Pr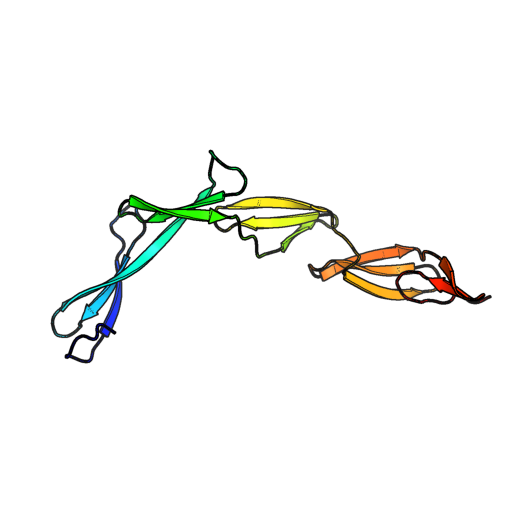otein AF-A0A3D5RK75-F1 (afdb_monomer_lite)

Radius of gyration: 26.71 Å; chains: 1; bounding box: 58×38×70 Å

Structure (mmCIF, N/CA/C/O backbone):
data_AF-A0A3D5RK75-F1
#
_entry.id   AF-A0A3D5RK75-F1
#
loop_
_atom_site.group_PDB
_atom_site.id
_atom_site.type_symbol
_atom_site.label_atom_id
_atom_site.label_alt_id
_atom_site.label_comp_id
_atom_site.label_asym_id
_atom_site.label_entity_id
_atom_site.label_seq_id
_atom_site.pdbx_PDB_ins_code
_atom_site.Cartn_x
_atom_site.Cartn_y
_atom_site.Cartn_z
_atom_site.occupancy
_atom_site.B_iso_or_equiv
_atom_site.auth_seq_id
_atom_site.auth_comp_id
_atom_site.auth_asym_id
_atom_site.auth_atom_id
_atom_site.pdbx_PDB_model_num
ATOM 1 N N . MET A 1 1 ? -9.496 -22.155 26.753 1.00 34.97 1 MET A N 1
ATOM 2 C CA . MET A 1 1 ? -10.813 -22.570 26.225 1.00 34.97 1 MET A CA 1
ATOM 3 C C . MET A 1 1 ? -11.821 -22.395 27.351 1.00 34.97 1 MET A C 1
ATOM 5 O O . MET A 1 1 ? -11.891 -23.242 28.227 1.00 34.97 1 MET A O 1
ATOM 9 N N . LEU A 1 2 ? -12.478 -21.238 27.428 1.00 39.59 2 LEU A N 1
ATOM 10 C CA . LEU A 1 2 ? -13.415 -20.914 28.511 1.00 39.59 2 LEU A CA 1
ATOM 11 C C . LEU A 1 2 ? -14.841 -21.066 27.976 1.00 39.59 2 LEU A C 1
ATOM 13 O O . LEU A 1 2 ? -15.498 -20.088 27.649 1.00 39.59 2 LEU A O 1
ATOM 17 N N . GLN A 1 3 ? -15.275 -22.319 27.826 1.00 44.38 3 GLN A N 1
ATOM 18 C CA . GLN A 1 3 ? -16.646 -22.643 27.439 1.00 44.38 3 GLN A CA 1
ATOM 19 C C . GLN A 1 3 ? -17.566 -22.567 28.658 1.00 44.38 3 GLN A C 1
ATOM 21 O O . GLN A 1 3 ? -17.295 -23.163 29.703 1.00 44.38 3 GLN A O 1
ATOM 26 N N . CYS A 1 4 ? -18.692 -21.874 28.507 1.00 44.81 4 CYS A N 1
ATOM 27 C CA . CYS A 1 4 ? -19.831 -22.066 29.395 1.00 44.81 4 CYS A CA 1
ATOM 28 C C . CYS A 1 4 ? -20.324 -23.514 29.251 1.00 44.81 4 CYS A C 1
ATOM 30 O O . CYS A 1 4 ? -20.668 -23.936 28.150 1.00 44.81 4 CYS A O 1
ATOM 32 N N . PHE A 1 5 ? -20.451 -24.256 30.358 1.00 51.03 5 PHE A N 1
ATOM 33 C CA . PHE A 1 5 ? -20.938 -25.655 30.404 1.00 51.03 5 PHE A CA 1
ATOM 34 C C . PHE A 1 5 ? -22.354 -25.881 29.821 1.00 51.03 5 PHE A C 1
ATOM 36 O O . PHE A 1 5 ? -22.871 -26.994 29.812 1.00 51.03 5 PHE A O 1
ATOM 43 N N . CYS A 1 6 ? -23.002 -24.812 29.373 1.00 54.38 6 CYS A N 1
ATOM 44 C CA . CYS A 1 6 ? -24.372 -24.733 28.899 1.00 54.38 6 CYS A CA 1
ATOM 45 C C . CYS A 1 6 ? -24.536 -24.904 27.372 1.00 54.38 6 CYS A C 1
ATOM 47 O O . CYS A 1 6 ? -25.667 -25.120 26.921 1.00 54.38 6 CYS A O 1
ATOM 49 N N . GLY A 1 7 ? -23.446 -24.772 26.602 1.00 52.44 7 GLY A N 1
ATOM 50 C CA . GLY A 1 7 ? -23.365 -25.045 25.160 1.00 52.44 7 GLY A CA 1
ATOM 51 C C . GLY A 1 7 ? -23.982 -24.022 24.191 1.00 52.44 7 GLY A C 1
ATOM 52 O O . GLY A 1 7 ? -23.760 -24.166 22.996 1.00 52.44 7 GLY A O 1
ATOM 53 N N . ASP A 1 8 ? -24.715 -23.002 24.661 1.00 55.56 8 ASP A N 1
ATOM 54 C CA . ASP A 1 8 ? -25.393 -22.017 23.794 1.00 55.56 8 ASP A CA 1
ATOM 55 C C . ASP A 1 8 ? -24.798 -20.606 23.954 1.00 55.56 8 ASP A C 1
ATOM 57 O O . ASP A 1 8 ? -25.164 -19.844 24.863 1.00 55.56 8 ASP A O 1
ATOM 61 N N . GLU A 1 9 ? -23.888 -20.252 23.051 1.00 55.31 9 GLU A N 1
ATOM 62 C CA . GLU A 1 9 ? -23.106 -19.012 23.078 1.00 55.31 9 GLU A CA 1
ATOM 63 C C . GLU A 1 9 ? -23.669 -17.971 22.098 1.00 55.31 9 GLU A C 1
ATOM 65 O O . GLU A 1 9 ? -24.029 -18.291 20.964 1.00 55.31 9 GLU A O 1
ATOM 70 N N . LYS A 1 10 ? -23.744 -16.706 22.530 1.00 56.03 10 LYS A N 1
ATOM 71 C CA . LYS A 1 10 ? -23.981 -15.558 21.647 1.00 56.03 10 LYS A CA 1
ATOM 72 C C . LYS A 1 10 ? -22.884 -14.522 21.868 1.00 56.03 10 LYS A C 1
ATOM 74 O O . LYS A 1 10 ? -22.658 -14.087 22.997 1.00 56.03 10 LYS A O 1
ATOM 79 N N . SER A 1 11 ? -22.210 -14.127 20.795 1.00 55.12 11 SER A N 1
ATOM 80 C CA . SER A 1 11 ? -21.282 -12.997 20.797 1.00 55.12 11 SER A CA 1
ATOM 81 C C . SER A 1 11 ? -22.056 -11.695 20.609 1.00 55.12 11 SER A C 1
ATOM 83 O O . SER A 1 11 ? -22.857 -11.586 19.680 1.00 55.12 11 SER A O 1
ATOM 85 N N . GLU A 1 12 ? -21.801 -10.704 21.458 1.00 55.25 12 GLU A N 1
ATOM 86 C CA . GLU A 1 12 ? -22.349 -9.357 21.314 1.00 55.25 12 GLU A CA 1
ATOM 87 C C . GLU A 1 12 ? -21.203 -8.347 21.430 1.00 55.25 12 GLU A C 1
ATOM 89 O O . GLU A 1 12 ? -20.428 -8.382 22.385 1.00 55.25 12 GLU A O 1
ATOM 94 N N . ASN A 1 13 ? -21.112 -7.413 20.485 1.00 56.66 13 ASN A N 1
ATOM 95 C CA . ASN A 1 13 ? -20.243 -6.251 20.656 1.00 56.66 13 ASN A CA 1
ATOM 96 C C . ASN A 1 13 ? -20.924 -5.286 21.628 1.00 56.66 13 ASN A C 1
ATOM 98 O O . ASN A 1 13 ? -22.071 -4.894 21.407 1.00 56.66 13 ASN A O 1
ATOM 102 N N . HIS A 1 14 ? -20.247 -4.943 22.724 1.00 47.16 14 HIS A N 1
ATOM 103 C CA . HIS A 1 14 ? -20.774 -4.021 23.730 1.00 47.16 14 HIS A CA 1
ATOM 104 C C . HIS A 1 14 ? -20.093 -2.670 23.572 1.00 47.16 14 HIS A C 1
ATOM 106 O O . HIS A 1 14 ? -18.921 -2.510 23.912 1.00 47.16 14 HIS A O 1
ATOM 112 N N . ASP A 1 15 ? -20.844 -1.718 23.028 1.00 49.41 15 ASP A N 1
ATOM 113 C CA . ASP A 1 15 ? -20.431 -0.328 22.877 1.00 49.41 15 ASP A CA 1
ATOM 114 C C . ASP A 1 15 ? -20.748 0.424 24.180 1.00 49.41 15 ASP A C 1
ATOM 116 O O . ASP A 1 15 ? -21.914 0.534 24.576 1.00 49.41 15 ASP A O 1
ATOM 120 N N . ILE A 1 16 ? -19.720 0.887 24.897 1.00 49.03 16 ILE A N 1
ATOM 121 C CA . ILE A 1 16 ? -19.864 1.573 26.193 1.00 49.03 16 ILE A CA 1
ATOM 122 C C . ILE A 1 16 ? -19.962 3.095 25.991 1.00 49.03 16 ILE A C 1
ATOM 124 O O . ILE A 1 16 ? -19.375 3.883 26.724 1.00 49.03 16 ILE A O 1
ATOM 128 N N . GLY A 1 17 ? -20.757 3.529 25.013 1.00 38.25 17 GLY A N 1
ATOM 129 C CA . GLY A 1 17 ? -21.185 4.919 24.865 1.00 38.25 17 GLY A CA 1
ATOM 130 C C . GLY A 1 17 ? -20.186 5.884 24.209 1.00 38.25 17 GLY A C 1
ATOM 131 O O . GLY A 1 17 ? -19.067 5.549 23.841 1.00 38.25 17 GLY A O 1
ATOM 132 N N . PHE A 1 18 ? -20.662 7.128 24.070 1.00 34.69 18 PHE A N 1
ATOM 133 C CA . PHE A 1 18 ? -20.511 8.063 22.935 1.00 34.69 18 PHE A CA 1
ATOM 134 C C . PHE A 1 18 ? -19.113 8.502 22.454 1.00 34.69 18 PHE A C 1
ATOM 136 O O . PHE A 1 18 ? -19.033 9.364 21.582 1.00 34.69 18 PHE A O 1
ATOM 143 N N . VAL A 1 19 ? -18.022 7.943 22.968 1.00 43.22 19 VAL A N 1
ATOM 144 C CA . VAL A 1 19 ? -16.666 8.219 22.456 1.00 43.22 19 VAL A CA 1
ATOM 145 C C . VAL A 1 19 ? -15.700 7.042 22.602 1.00 43.22 19 VAL A C 1
ATOM 147 O O . VAL A 1 19 ? -14.525 7.187 22.276 1.00 43.22 19 VAL A O 1
ATOM 150 N N . ALA A 1 20 ? -16.150 5.879 23.076 1.00 41.16 20 ALA A N 1
ATOM 151 C CA . ALA A 1 20 ? -15.233 4.876 23.585 1.00 41.16 20 ALA A CA 1
ATOM 152 C C . ALA A 1 20 ? -15.522 3.479 23.019 1.00 41.16 20 ALA A C 1
ATOM 154 O O . ALA A 1 20 ? -16.489 2.811 23.363 1.00 41.16 20 ALA A O 1
ATOM 155 N N . THR A 1 21 ? -14.593 3.077 22.161 1.00 52.47 21 THR A N 1
ATOM 156 C CA . THR A 1 21 ? -14.240 1.730 21.709 1.00 52.47 21 THR A CA 1
ATOM 157 C C . THR A 1 21 ? -14.683 0.585 22.650 1.00 52.47 21 THR A C 1
ATOM 159 O O . THR A 1 21 ? -14.608 0.684 23.870 1.00 52.47 21 THR A O 1
ATOM 162 N N . GLY A 1 22 ? -15.175 -0.523 22.101 1.00 59.12 22 GLY A N 1
ATOM 163 C CA . GLY A 1 22 ? -15.823 -1.567 22.898 1.00 59.12 22 GLY A CA 1
ATOM 164 C C . GLY A 1 22 ? -14.918 -2.706 23.366 1.00 59.12 22 GLY A C 1
ATOM 165 O O . GLY A 1 22 ? -13.708 -2.759 23.138 1.00 59.12 22 GLY A O 1
ATOM 166 N N . HIS A 1 23 ? -15.573 -3.692 23.967 1.00 66.38 23 HIS A N 1
ATOM 167 C CA . HIS A 1 23 ? -15.015 -5.014 24.205 1.00 66.38 23 HIS A CA 1
ATOM 168 C C . HIS A 1 23 ? -15.891 -6.063 23.531 1.00 66.38 23 HIS A C 1
ATOM 170 O O . HIS A 1 23 ? -17.120 -5.931 23.485 1.00 66.38 23 HIS A O 1
ATOM 176 N N . VAL A 1 24 ? -15.264 -7.129 23.047 1.00 68.06 24 VAL A N 1
ATOM 177 C CA . VAL A 1 24 ? -15.980 -8.317 22.599 1.00 68.06 24 VAL A CA 1
ATOM 178 C C . VAL A 1 24 ? -16.328 -9.130 23.836 1.00 68.06 24 VAL A C 1
ATOM 180 O O . VAL A 1 24 ? -15.454 -9.668 24.523 1.00 68.06 24 VAL A O 1
ATOM 183 N N . VAL A 1 25 ? -17.624 -9.202 24.130 1.00 68.69 25 VAL A N 1
ATOM 184 C CA . VAL A 1 25 ? -18.158 -9.964 25.256 1.00 68.69 25 VAL A CA 1
ATOM 185 C C . VAL A 1 25 ? -19.022 -11.091 24.709 1.00 68.69 25 VAL A C 1
ATOM 187 O O . VAL A 1 25 ? -19.944 -10.885 23.920 1.00 68.69 25 VAL A O 1
ATOM 190 N N . VAL A 1 26 ? -18.748 -12.313 25.152 1.00 65.50 26 VAL A N 1
ATOM 191 C CA . VAL A 1 26 ? -19.621 -13.454 24.879 1.00 65.50 26 VAL A CA 1
ATOM 192 C C . VAL A 1 26 ? -20.562 -13.621 26.058 1.00 65.50 26 VAL A C 1
ATOM 194 O O . VAL A 1 26 ? -20.128 -13.749 27.206 1.00 65.50 26 VAL A O 1
ATOM 197 N N . LYS A 1 27 ? -21.865 -13.625 25.773 1.00 66.31 27 LYS A N 1
ATOM 198 C CA . LYS A 1 27 ? -22.897 -13.931 26.758 1.00 66.31 27 LYS A CA 1
ATOM 199 C C . LYS A 1 27 ? -23.412 -15.342 26.570 1.00 66.31 27 LYS A C 1
ATOM 201 O O . LYS A 1 27 ? -23.801 -15.760 25.477 1.00 66.31 27 LYS A O 1
ATOM 206 N N . CYS A 1 28 ? -23.517 -16.053 27.681 1.00 61.56 28 CYS A N 1
ATOM 207 C CA . CYS A 1 28 ? -24.300 -17.269 27.723 1.00 61.56 28 CYS A CA 1
ATOM 208 C C . CYS A 1 28 ? -25.788 -16.934 27.586 1.00 61.56 28 CYS A C 1
ATOM 210 O O . CYS A 1 28 ? -26.366 -16.257 28.433 1.00 61.56 28 CYS A O 1
ATOM 212 N N . SER A 1 29 ? -26.448 -17.480 26.572 1.00 61.47 29 SER A N 1
ATOM 213 C CA . SER A 1 29 ? -27.883 -17.257 26.367 1.00 61.47 29 SER A CA 1
ATOM 214 C C . SER A 1 29 ? -28.769 -17.871 27.466 1.00 61.47 29 SER A C 1
ATOM 216 O O . SER A 1 29 ? -29.856 -17.360 27.731 1.00 61.47 29 SER A O 1
ATOM 218 N N . LYS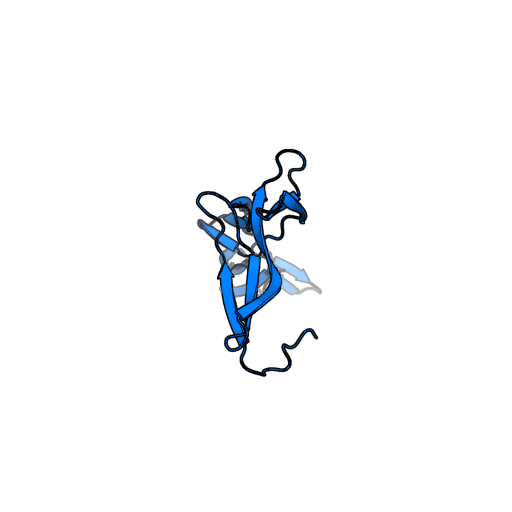 A 1 30 ? -28.297 -18.920 28.156 1.00 62.03 30 LYS A N 1
ATOM 219 C CA . LYS A 1 30 ? -29.036 -19.628 29.219 1.00 62.03 30 LYS A CA 1
ATOM 220 C C . LYS A 1 30 ? -28.870 -19.027 30.614 1.00 62.03 30 LYS A C 1
ATOM 222 O O . LYS A 1 30 ? -29.854 -18.860 31.323 1.00 62.03 30 LYS A O 1
ATOM 227 N N . CYS A 1 31 ? -27.638 -18.740 31.030 1.00 70.38 31 CYS A N 1
ATOM 228 C CA . CYS A 1 31 ? -27.326 -18.239 32.373 1.00 70.38 31 CYS A CA 1
ATOM 229 C C . CYS A 1 31 ? -26.935 -16.758 32.400 1.00 70.38 31 CYS A C 1
ATOM 231 O O . CYS A 1 31 ? -26.696 -16.227 33.479 1.00 70.38 31 CYS A O 1
ATOM 233 N N . GLN A 1 32 ? -26.864 -16.098 31.237 1.00 68.81 32 GLN A N 1
ATOM 234 C CA . GLN A 1 32 ? -26.550 -14.670 31.078 1.00 68.81 32 GLN A CA 1
ATOM 235 C C . GLN A 1 32 ? -25.166 -14.251 31.607 1.00 68.81 32 GLN A C 1
ATOM 237 O O . GLN A 1 32 ? -24.840 -13.064 31.626 1.00 68.81 32 GLN A O 1
ATOM 242 N N . ALA A 1 33 ? -24.316 -15.215 31.982 1.00 63.81 33 ALA A N 1
ATOM 243 C CA . ALA A 1 33 ? -22.927 -14.958 32.335 1.00 63.81 33 ALA A CA 1
ATOM 244 C C . ALA A 1 33 ? -22.192 -14.318 31.151 1.00 63.81 33 ALA A C 1
ATOM 246 O O . ALA A 1 33 ? -22.337 -14.765 30.012 1.00 63.81 33 ALA A O 1
ATOM 247 N N . SER A 1 34 ? -21.418 -13.275 31.443 1.00 67.38 34 SER A N 1
ATOM 248 C CA . SER A 1 34 ? -20.623 -12.534 30.466 1.00 67.38 34 SER A CA 1
ATOM 249 C C . SER A 1 34 ? -19.154 -12.909 30.615 1.00 67.38 34 SER A C 1
ATOM 251 O O . SER A 1 34 ? -18.628 -12.909 31.729 1.00 67.38 34 SER A O 1
ATOM 253 N N . VAL A 1 35 ? -18.498 -13.225 29.503 1.00 66.38 35 VAL A N 1
ATOM 254 C CA . VAL A 1 35 ? -17.061 -13.495 29.439 1.00 66.38 35 VAL A CA 1
ATOM 255 C C . VAL A 1 35 ? -16.426 -12.486 28.501 1.00 66.38 35 VAL A C 1
ATOM 257 O O . VAL A 1 35 ? -16.875 -12.302 27.371 1.00 66.38 35 VAL A O 1
ATOM 260 N N . TYR A 1 36 ? -15.378 -11.839 28.992 1.00 67.62 36 TYR A N 1
ATOM 261 C CA . TYR A 1 36 ? -14.531 -10.972 28.196 1.00 67.62 36 TYR A CA 1
ATOM 262 C C . TYR A 1 36 ? -13.678 -11.809 27.241 1.00 67.62 36 TYR A C 1
ATOM 264 O O . TYR A 1 36 ? -13.007 -12.738 27.697 1.00 67.62 36 TYR A O 1
ATOM 272 N N . VAL A 1 37 ? -13.689 -11.486 25.948 1.00 65.69 37 VAL A N 1
ATOM 273 C CA . VAL A 1 37 ? -12.939 -12.243 24.937 1.00 65.69 37 VAL A CA 1
ATOM 274 C C . VAL A 1 37 ? -11.840 -11.410 24.297 1.00 65.69 37 VAL A C 1
ATOM 276 O O . VAL A 1 37 ? -10.737 -11.930 24.151 1.00 65.69 37 VAL A O 1
ATOM 279 N N . ASP A 1 38 ? -12.111 -10.151 23.942 1.00 68.69 38 ASP A N 1
ATOM 280 C CA . ASP A 1 38 ? -11.126 -9.325 23.236 1.00 68.69 38 ASP A CA 1
ATOM 281 C C . ASP A 1 38 ? -11.401 -7.813 23.320 1.00 68.69 38 ASP A C 1
ATOM 283 O O . ASP A 1 38 ? -12.519 -7.383 23.634 1.00 68.69 38 ASP A O 1
ATOM 287 N N . HIS A 1 39 ? -10.384 -7.015 22.993 1.00 73.06 39 HIS A N 1
ATOM 288 C CA . HIS A 1 39 ? -10.444 -5.559 22.887 1.00 73.06 39 HIS A CA 1
ATOM 289 C C . HIS A 1 39 ? -10.794 -5.122 21.461 1.00 73.06 39 HIS A C 1
ATOM 291 O O . HIS A 1 39 ? -10.284 -5.665 20.484 1.00 73.06 39 HIS A O 1
ATOM 297 N N . VAL A 1 40 ? -11.613 -4.077 21.333 1.00 74.94 40 VAL A N 1
ATOM 298 C CA . VAL A 1 40 ? -11.771 -3.348 20.069 1.00 74.94 40 VAL A CA 1
ATOM 299 C C . VAL A 1 40 ? -10.918 -2.086 20.148 1.00 74.94 40 VAL A C 1
ATOM 301 O O . VAL A 1 40 ? -11.113 -1.271 21.049 1.00 74.94 40 VAL A O 1
ATOM 304 N N . TYR A 1 41 ? -9.972 -1.931 19.221 1.00 76.12 41 TYR A N 1
ATOM 305 C CA . TYR A 1 41 ? -9.018 -0.820 19.217 1.00 76.12 41 TYR A CA 1
ATOM 306 C C . TYR A 1 41 ? -9.301 0.207 18.126 1.00 76.12 41 TYR A C 1
ATOM 308 O O . TYR A 1 41 ? -9.776 -0.130 17.042 1.00 76.12 41 TYR A O 1
ATOM 316 N N . TYR A 1 42 ? -8.955 1.461 18.417 1.00 75.75 42 TYR A N 1
ATOM 317 C CA . TYR A 1 42 ? -8.979 2.566 17.465 1.00 75.75 42 TYR A CA 1
ATOM 318 C C . TYR A 1 42 ? -7.554 3.074 17.302 1.00 75.75 42 TYR A C 1
ATOM 320 O O . TYR A 1 42 ? -6.817 3.199 18.281 1.00 75.75 42 TYR A O 1
ATOM 328 N N . TYR A 1 43 ? -7.164 3.335 16.059 1.00 81.81 43 TYR A N 1
ATOM 329 C CA . TYR A 1 43 ? -5.784 3.645 15.711 1.00 81.81 43 TYR A CA 1
ATOM 330 C C . TYR A 1 43 ? -5.576 5.154 15.612 1.00 81.81 43 TYR A C 1
ATOM 332 O O . TYR A 1 43 ? -6.241 5.831 14.833 1.00 81.81 43 TYR A O 1
ATOM 340 N N . ILE A 1 44 ? -4.635 5.670 16.396 1.00 82.88 44 ILE A N 1
ATOM 341 C CA . ILE A 1 44 ? -4.309 7.088 16.533 1.00 82.88 44 ILE A CA 1
ATOM 342 C C . ILE A 1 44 ? -2.848 7.270 16.136 1.00 82.88 44 ILE A C 1
ATOM 344 O O . ILE A 1 44 ? -1.963 6.657 16.733 1.00 82.88 44 ILE A O 1
ATOM 348 N N . ASN A 1 45 ? -2.586 8.103 15.127 1.00 81.44 45 ASN A N 1
ATOM 349 C CA . ASN A 1 45 ? -1.221 8.410 14.702 1.00 81.44 45 ASN A CA 1
ATOM 350 C C . ASN A 1 45 ? -0.408 9.014 15.864 1.00 81.44 45 ASN A C 1
ATOM 352 O O . ASN A 1 45 ? -0.908 9.889 16.569 1.00 81.44 45 ASN A O 1
ATOM 356 N N . SER A 1 46 ? 0.832 8.556 16.057 1.00 80.38 46 SER A N 1
ATOM 357 C CA . SER A 1 46 ? 1.711 9.110 17.087 1.00 80.38 46 SER A CA 1
ATOM 358 C C . SER A 1 46 ? 2.201 10.501 16.689 1.00 80.38 46 SER A C 1
ATOM 360 O O . SER A 1 46 ? 2.651 10.709 15.559 1.00 80.38 46 SER A O 1
ATOM 362 N N . GLU A 1 47 ? 2.141 11.449 17.625 1.00 77.44 47 GLU A N 1
ATOM 363 C CA . GLU A 1 47 ? 2.825 12.743 17.496 1.00 77.44 47 GLU A CA 1
ATOM 364 C C . GLU A 1 47 ? 4.287 12.670 17.974 1.00 77.44 47 GLU A C 1
ATOM 366 O O . GLU A 1 47 ? 5.099 13.508 17.585 1.00 77.44 47 GLU A O 1
ATOM 371 N N . ASP A 1 48 ? 4.630 11.655 18.777 1.00 81.50 48 ASP A N 1
ATOM 372 C CA . ASP A 1 48 ? 5.940 11.503 19.419 1.00 81.50 48 ASP A CA 1
ATOM 373 C C . ASP A 1 48 ? 6.964 10.782 18.522 1.00 81.50 48 ASP A C 1
ATOM 375 O O . ASP A 1 48 ? 8.142 11.141 18.512 1.00 81.50 48 ASP A O 1
ATOM 379 N N . ASP A 1 49 ? 6.525 9.777 17.754 1.00 79.19 49 ASP A N 1
ATOM 380 C CA . ASP A 1 49 ? 7.359 9.048 16.788 1.00 79.19 49 ASP A CA 1
ATOM 381 C C . ASP A 1 49 ? 6.639 8.945 15.433 1.00 79.19 49 ASP A C 1
ATOM 383 O O . ASP A 1 49 ? 5.606 8.282 15.326 1.00 79.19 49 ASP A O 1
ATOM 387 N N . PRO A 1 50 ? 7.180 9.542 14.357 1.00 77.12 50 PRO A N 1
ATOM 388 C CA . PRO A 1 50 ? 6.559 9.496 13.039 1.00 77.12 50 PRO A CA 1
ATOM 389 C C . PRO A 1 50 ? 6.547 8.100 12.386 1.00 77.12 50 PRO A C 1
ATOM 391 O O . PRO A 1 50 ? 6.001 7.970 11.288 1.00 77.12 50 PRO A O 1
ATOM 394 N N . ASN A 1 51 ? 7.136 7.074 12.995 1.00 78.19 51 ASN A N 1
ATOM 395 C CA . ASN A 1 51 ? 7.127 5.700 12.487 1.00 78.19 51 ASN A CA 1
ATOM 396 C C . ASN A 1 51 ? 6.110 4.793 13.196 1.00 78.19 51 ASN A C 1
ATOM 398 O O . ASN A 1 51 ? 5.984 3.620 12.827 1.00 78.19 51 ASN A O 1
ATOM 402 N N . GLU A 1 52 ? 5.384 5.312 14.186 1.00 83.38 52 GLU A N 1
ATOM 403 C CA . GLU A 1 52 ? 4.483 4.529 15.027 1.00 83.38 52 GLU A CA 1
ATOM 404 C C . GLU A 1 52 ? 3.082 5.150 15.126 1.00 83.38 52 GLU A C 1
ATOM 406 O O . GLU A 1 52 ? 2.854 6.345 14.931 1.00 83.38 52 GLU A O 1
ATOM 411 N N . HIS A 1 53 ? 2.110 4.318 15.480 1.00 82.69 53 HIS A N 1
ATOM 412 C CA . HIS A 1 53 ? 0.797 4.744 15.948 1.00 82.69 53 HIS A CA 1
ATOM 413 C C . HIS A 1 53 ? 0.433 3.973 17.208 1.00 82.69 53 HIS A C 1
ATOM 415 O O . HIS A 1 53 ? 1.082 2.996 17.589 1.00 82.69 53 HIS A O 1
ATOM 421 N N . TYR A 1 54 ? -0.657 4.381 17.840 1.00 85.44 54 TYR A N 1
ATOM 422 C CA . TYR A 1 54 ? -1.189 3.687 18.998 1.00 85.44 54 TYR A CA 1
ATOM 423 C C . TYR A 1 54 ? -2.587 3.171 18.719 1.00 85.44 54 TYR A C 1
ATOM 425 O O . TYR A 1 54 ? -3.402 3.849 18.103 1.00 85.44 54 TYR A O 1
ATOM 433 N N . ALA A 1 55 ? -2.853 1.963 19.184 1.00 81.19 55 ALA A N 1
ATOM 434 C CA . ALA A 1 55 ? -4.169 1.370 19.235 1.00 81.19 55 ALA A CA 1
ATOM 435 C C . ALA A 1 55 ? -4.692 1.558 20.665 1.00 81.19 55 ALA A C 1
ATOM 437 O O . ALA A 1 55 ? -4.095 1.039 21.612 1.00 81.19 55 ALA A O 1
ATOM 438 N N . GLU A 1 56 ? -5.765 2.323 20.841 1.00 81.56 56 GLU A N 1
ATOM 439 C CA . GLU A 1 56 ? -6.362 2.576 22.155 1.00 81.56 56 GLU A CA 1
ATOM 440 C C . GLU A 1 56 ? -7.714 1.877 22.282 1.00 81.56 56 GLU A C 1
ATOM 442 O O . GLU A 1 56 ? -8.533 1.894 21.359 1.00 81.56 56 GLU A O 1
ATOM 447 N N . CYS A 1 57 ? -7.917 1.233 23.431 1.00 77.62 57 CYS A N 1
ATOM 448 C CA . CYS A 1 57 ? -9.198 0.701 23.866 1.00 77.62 57 CYS A CA 1
ATOM 449 C C . CYS A 1 57 ? -9.771 1.596 24.980 1.00 77.62 57 CYS A C 1
ATOM 451 O O . CYS A 1 57 ? -9.032 2.195 25.755 1.00 77.62 57 CYS A O 1
ATOM 453 N N . ALA A 1 58 ? -11.092 1.642 25.135 1.00 70.88 58 ALA A N 1
ATOM 454 C CA . ALA A 1 58 ? -11.811 2.557 26.022 1.00 70.88 58 ALA A CA 1
ATOM 455 C C . ALA A 1 58 ? -11.529 2.299 27.494 1.00 70.88 58 ALA A C 1
ATOM 457 O O . ALA A 1 58 ? -11.741 3.163 28.339 1.00 70.88 58 ALA A O 1
ATOM 458 N N . CYS A 1 59 ? -11.054 1.098 27.809 1.00 71.00 59 CYS A N 1
ATOM 459 C CA . CYS A 1 59 ? -10.563 0.770 29.135 1.00 71.00 59 CYS A CA 1
ATOM 460 C C . CYS A 1 59 ? -9.241 1.477 29.484 1.00 71.00 59 CYS A C 1
ATOM 462 O O . CYS A 1 59 ? -8.740 1.291 30.590 1.00 71.00 59 CYS A O 1
ATOM 464 N N . GLY A 1 60 ? -8.674 2.263 28.564 1.00 73.38 60 GLY A N 1
ATOM 465 C CA . GLY A 1 60 ? -7.395 2.951 28.711 1.00 73.38 60 GLY A CA 1
ATOM 466 C C . GLY A 1 60 ? -6.192 2.080 28.354 1.00 73.38 60 GLY A C 1
ATOM 467 O O . GLY A 1 60 ? -5.054 2.515 28.525 1.00 73.38 60 GLY A O 1
ATOM 468 N N . GLN A 1 61 ? -6.406 0.849 27.871 1.00 80.06 61 GLN A N 1
ATOM 469 C CA . GLN A 1 61 ? -5.303 0.046 27.357 1.00 80.06 61 GLN A CA 1
ATOM 470 C C . GLN A 1 61 ? -4.818 0.623 26.032 1.00 80.06 61 GLN A C 1
ATOM 472 O O . GLN A 1 61 ? -5.600 0.828 25.104 1.00 80.06 61 GLN A O 1
ATOM 477 N N . ARG A 1 62 ? -3.500 0.790 25.938 1.00 81.00 62 ARG A N 1
ATOM 478 C CA . ARG A 1 62 ? -2.810 1.281 24.753 1.00 81.00 62 ARG A CA 1
ATOM 479 C C . ARG A 1 62 ? -1.783 0.263 24.282 1.00 81.00 62 ARG A C 1
ATOM 481 O O . ARG A 1 62 ? -1.016 -0.262 25.088 1.00 81.00 62 ARG A O 1
ATOM 488 N N . ILE A 1 63 ? -1.769 0.007 22.982 1.00 84.12 63 ILE A N 1
ATOM 489 C CA . ILE A 1 63 ? -0.744 -0.784 22.302 1.00 84.12 63 ILE A CA 1
ATOM 490 C C . ILE A 1 63 ? -0.040 0.138 21.313 1.00 84.12 63 ILE A C 1
ATOM 492 O O . ILE A 1 63 ? -0.695 0.898 20.607 1.00 84.12 63 ILE A O 1
ATOM 496 N N . THR A 1 64 ? 1.286 0.088 21.277 1.00 84.81 64 THR A N 1
ATOM 497 C CA . THR A 1 64 ? 2.087 0.784 20.267 1.00 84.81 64 THR A CA 1
ATOM 498 C C . THR A 1 64 ? 2.412 -0.176 19.142 1.00 84.81 64 THR A C 1
ATOM 500 O O . THR A 1 64 ? 2.834 -1.305 19.394 1.00 84.81 64 THR A O 1
ATOM 503 N N . GLU A 1 65 ? 2.243 0.275 17.910 1.00 80.75 65 GLU A N 1
ATOM 504 C CA . GLU A 1 65 ? 2.541 -0.506 16.718 1.00 80.75 65 GLU A CA 1
ATOM 505 C C . GLU A 1 65 ? 3.268 0.374 15.704 1.00 80.75 65 GLU A C 1
ATOM 507 O O . GLU A 1 65 ? 3.075 1.591 15.652 1.00 80.75 65 GLU A O 1
ATOM 512 N N . ARG A 1 66 ? 4.086 -0.250 14.858 1.00 80.44 66 ARG A N 1
ATOM 513 C CA . ARG A 1 66 ? 4.650 0.436 13.696 1.00 80.44 66 ARG A CA 1
ATOM 514 C C . ARG A 1 66 ? 3.583 0.622 12.628 1.00 80.44 66 ARG A C 1
ATOM 516 O O . ARG A 1 66 ? 2.619 -0.143 12.559 1.00 80.44 66 ARG A O 1
ATOM 523 N N . HIS A 1 67 ? 3.788 1.603 11.758 1.00 75.88 67 HIS A N 1
ATOM 524 C CA . HIS A 1 67 ? 2.948 1.739 10.577 1.00 75.88 67 HIS A CA 1
ATOM 525 C C . HIS A 1 67 ? 3.118 0.529 9.650 1.00 75.88 67 HIS A C 1
ATOM 527 O O . HIS A 1 67 ? 4.112 0.403 8.939 1.00 75.88 67 HIS A O 1
ATOM 533 N N . GLU A 1 68 ? 2.117 -0.344 9.635 1.00 74.12 68 GLU A N 1
ATOM 534 C CA . GLU A 1 68 ? 1.914 -1.323 8.571 1.00 74.12 68 GLU A CA 1
ATOM 535 C C . GLU A 1 68 ? 0.985 -0.688 7.532 1.00 74.12 68 GLU A C 1
ATOM 537 O O . GLU A 1 68 ? -0.170 -0.362 7.831 1.00 74.12 68 GLU A O 1
ATOM 542 N N . CYS A 1 69 ? 1.516 -0.431 6.338 1.00 69.88 69 CYS A N 1
ATOM 543 C CA . CYS A 1 69 ? 0.777 0.153 5.224 1.00 69.88 69 CYS A CA 1
ATOM 544 C C . CYS 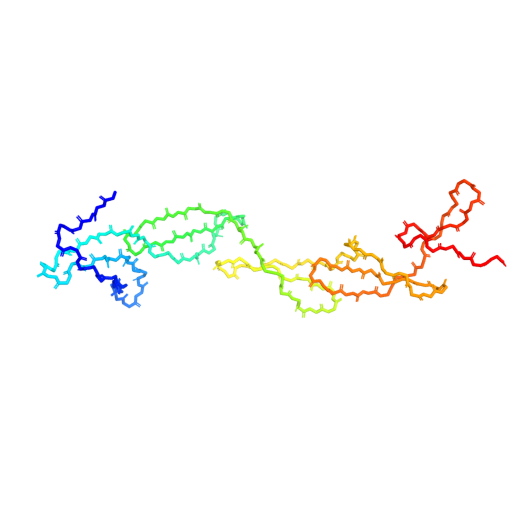A 1 69 ? 0.632 -0.928 4.151 1.00 69.88 69 CYS A C 1
ATOM 546 O O . CYS A 1 69 ? 1.634 -1.359 3.589 1.00 69.88 69 CYS A O 1
ATOM 548 N N . ASN A 1 70 ? -0.597 -1.388 3.910 1.00 61.75 70 ASN A N 1
ATOM 549 C CA . ASN A 1 70 ? -0.849 -2.600 3.118 1.00 61.75 70 ASN A CA 1
ATOM 550 C C . ASN A 1 70 ? -1.569 -2.336 1.789 1.00 61.75 70 ASN A C 1
ATOM 552 O O . ASN A 1 70 ? -1.690 -3.252 0.980 1.00 61.75 70 ASN A O 1
ATOM 556 N N . GLU A 1 71 ? -2.054 -1.116 1.553 1.00 60.38 71 GLU A N 1
ATOM 557 C CA . GLU A 1 71 ? -2.821 -0.786 0.351 1.00 60.38 71 GLU A CA 1
ATOM 558 C C . GLU A 1 71 ? -2.159 0.356 -0.417 1.00 60.38 71 GLU A C 1
ATOM 560 O O . GLU A 1 71 ? -1.923 1.433 0.135 1.00 60.38 71 GLU A O 1
ATOM 565 N N . TYR A 1 72 ? -1.869 0.102 -1.697 1.00 63.50 72 TYR A N 1
ATOM 566 C CA . TYR A 1 72 ? -1.489 1.124 -2.665 1.00 63.50 72 TYR A CA 1
ATOM 567 C C . TYR A 1 72 ? -2.763 1.769 -3.202 1.00 63.50 72 TYR A C 1
ATOM 569 O O . TYR A 1 72 ? -3.547 1.132 -3.907 1.00 63.50 72 TYR A O 1
ATOM 577 N N . VAL A 1 73 ? -2.961 3.041 -2.891 1.00 63.75 73 VAL A N 1
ATOM 578 C CA . VAL A 1 73 ? -3.940 3.886 -3.565 1.00 63.75 73 VAL A CA 1
ATOM 579 C C . VAL A 1 73 ? -3.208 4.576 -4.711 1.00 63.75 73 VAL A C 1
ATOM 581 O O . VAL A 1 73 ? -2.235 5.299 -4.491 1.00 63.75 73 VAL A O 1
ATOM 584 N N . ILE A 1 74 ? -3.636 4.308 -5.944 1.00 62.88 74 ILE A N 1
ATOM 585 C CA . ILE A 1 74 ? -3.143 5.025 -7.123 1.00 62.88 74 ILE A CA 1
ATOM 586 C C . ILE A 1 74 ? -3.765 6.423 -7.066 1.00 62.88 74 ILE A C 1
ATOM 588 O O . ILE A 1 74 ? -4.975 6.556 -7.251 1.00 62.88 74 ILE A O 1
ATOM 592 N N . ASP A 1 75 ? -2.955 7.432 -6.741 1.00 59.72 75 ASP A N 1
ATOM 593 C CA . ASP A 1 75 ? -3.409 8.825 -6.608 1.00 59.72 75 ASP A CA 1
ATOM 594 C C . ASP A 1 75 ? -3.394 9.530 -7.979 1.00 59.72 75 ASP A C 1
ATOM 596 O O . ASP A 1 75 ? -4.313 10.274 -8.320 1.00 59.72 75 ASP A O 1
ATOM 600 N N . ASP A 1 76 ? -2.398 9.217 -8.819 1.00 65.44 76 ASP A N 1
ATOM 601 C CA . ASP A 1 76 ? -2.287 9.679 -10.205 1.00 65.44 76 ASP A CA 1
ATOM 602 C C . ASP A 1 76 ? -1.378 8.767 -11.070 1.00 65.44 76 ASP A C 1
ATOM 604 O O . ASP A 1 76 ? -0.885 7.723 -10.631 1.00 65.44 76 ASP A O 1
ATOM 608 N N . ASP A 1 77 ? -1.132 9.174 -12.323 1.00 66.19 77 ASP A N 1
ATOM 609 C CA . ASP A 1 77 ? -0.248 8.474 -13.273 1.00 66.19 77 ASP A CA 1
ATOM 610 C C . ASP A 1 77 ? 1.237 8.435 -12.835 1.00 66.19 77 ASP A C 1
ATOM 612 O O . ASP A 1 77 ? 2.056 7.797 -13.501 1.00 66.19 77 ASP A O 1
ATOM 616 N N . HIS A 1 78 ? 1.621 9.113 -11.743 1.00 66.62 78 HIS A N 1
ATOM 617 C CA . HIS A 1 78 ? 3.020 9.331 -11.345 1.00 66.62 78 HIS A CA 1
ATOM 618 C C . HIS A 1 78 ? 3.352 8.861 -9.920 1.00 66.62 78 HIS A C 1
ATOM 620 O O . HIS A 1 78 ? 4.529 8.636 -9.624 1.00 66.62 78 HIS A O 1
ATOM 626 N N . THR A 1 79 ? 2.356 8.654 -9.058 1.00 74.12 79 THR A N 1
ATOM 627 C CA . THR A 1 79 ? 2.554 8.380 -7.636 1.00 74.12 79 THR A CA 1
ATOM 628 C C . THR A 1 79 ? 1.622 7.312 -7.059 1.00 74.12 79 THR A C 1
ATOM 630 O O . THR A 1 79 ? 0.504 7.069 -7.516 1.00 74.12 79 THR A O 1
ATOM 633 N N . HIS A 1 80 ? 2.106 6.681 -5.992 1.00 74.25 80 HIS A N 1
ATOM 634 C CA . HIS A 1 80 ? 1.334 5.886 -5.053 1.00 74.25 80 HIS A CA 1
ATOM 635 C C . HIS A 1 80 ? 1.160 6.630 -3.754 1.00 74.25 80 HIS A C 1
ATOM 637 O O . HIS A 1 80 ? 2.099 7.258 -3.266 1.00 74.25 80 HIS A O 1
ATOM 643 N N . GLN A 1 81 ? 0.024 6.404 -3.117 1.00 77.06 81 GLN A N 1
ATOM 644 C CA . GLN A 1 81 ? -0.149 6.662 -1.708 1.00 77.06 81 GLN A CA 1
ATOM 645 C C . GLN A 1 81 ? -0.339 5.335 -0.972 1.00 77.06 81 GLN A C 1
ATOM 647 O O . GLN A 1 81 ? -1.226 4.558 -1.308 1.00 77.06 81 GLN A O 1
ATOM 652 N N . ILE A 1 82 ? 0.474 5.078 0.048 1.00 75.25 82 ILE A N 1
ATOM 653 C CA . ILE A 1 82 ? 0.214 4.000 1.006 1.00 75.25 82 ILE A CA 1
ATOM 654 C C . ILE A 1 82 ? -0.422 4.604 2.252 1.00 75.25 82 ILE A C 1
ATOM 656 O O . ILE A 1 82 ? 0.031 5.641 2.743 1.00 75.25 82 ILE A O 1
ATOM 660 N N . VAL A 1 83 ? -1.489 3.983 2.751 1.00 79.88 83 VAL A N 1
ATOM 661 C CA . VAL A 1 83 ? -2.249 4.492 3.900 1.00 79.88 83 VAL A CA 1
ATOM 662 C C . VAL A 1 83 ? -2.182 3.486 5.042 1.00 79.88 83 VAL A C 1
ATOM 664 O O . VAL A 1 83 ? -2.431 2.293 4.873 1.00 79.88 83 VAL A O 1
ATOM 667 N N . CYS A 1 84 ? -1.827 3.972 6.225 1.00 81.56 84 CYS A N 1
ATOM 668 C CA . CYS A 1 84 ? -1.867 3.201 7.453 1.00 81.56 84 CYS A CA 1
ATOM 669 C C . CYS A 1 84 ? -3.279 3.233 8.057 1.00 81.56 84 CYS A C 1
ATOM 671 O O . CYS A 1 84 ? -4.004 4.217 7.923 1.00 81.56 84 CYS A O 1
ATOM 673 N N . LYS A 1 85 ? -3.648 2.203 8.825 1.00 78.12 85 LYS A N 1
ATOM 674 C CA . LYS A 1 85 ? -4.939 2.104 9.536 1.00 78.12 85 LYS A CA 1
ATOM 675 C C . LYS A 1 85 ? -5.253 3.264 10.493 1.00 78.12 85 LYS A C 1
ATOM 677 O O . LYS A 1 85 ? -6.410 3.466 10.840 1.00 78.12 85 LYS A O 1
ATOM 682 N N . CYS A 1 86 ? -4.245 4.035 10.905 1.00 79.38 86 CYS A N 1
ATOM 683 C CA . CYS A 1 86 ? -4.414 5.262 11.689 1.00 79.38 86 CYS A CA 1
ATOM 684 C C . CYS A 1 86 ? -4.745 6.509 10.841 1.00 79.38 86 CYS A C 1
ATOM 686 O O . CYS A 1 86 ? -4.831 7.610 11.379 1.00 79.38 86 CYS A O 1
ATOM 688 N N . GLY A 1 87 ? -4.887 6.361 9.520 1.00 78.44 87 GLY A N 1
ATOM 689 C CA . GLY A 1 87 ? -5.187 7.438 8.573 1.00 78.44 87 GLY A CA 1
ATOM 690 C C . GLY A 1 87 ? -3.965 8.204 8.061 1.00 78.44 87 GLY A C 1
ATOM 691 O O . GLY A 1 87 ? -4.107 9.056 7.189 1.00 78.44 87 GLY A O 1
ATOM 692 N N . LYS A 1 88 ? -2.760 7.912 8.562 1.00 81.12 88 LYS A N 1
ATOM 693 C CA . LYS A 1 88 ? -1.525 8.497 8.030 1.00 81.12 88 LYS A CA 1
ATOM 694 C C . LYS A 1 88 ? -1.215 7.927 6.655 1.00 81.12 88 LYS A C 1
ATOM 696 O O . LYS A 1 88 ? -1.283 6.713 6.472 1.00 81.12 88 LYS A O 1
ATOM 701 N N . SER A 1 89 ? -0.816 8.788 5.728 1.00 80.19 89 SER A N 1
ATOM 702 C CA . SER A 1 89 ? -0.445 8.383 4.382 1.00 80.19 89 SER A CA 1
ATOM 703 C C . SER A 1 89 ? 0.968 8.810 4.005 1.00 80.19 89 SER A C 1
ATOM 705 O O . SER A 1 89 ? 1.511 9.786 4.527 1.00 80.19 89 SER A O 1
ATOM 707 N N . TYR A 1 90 ? 1.562 8.051 3.091 1.00 77.44 90 TYR A N 1
ATOM 708 C CA . TYR A 1 90 ? 2.882 8.306 2.535 1.00 77.44 90 TYR A CA 1
ATOM 709 C C . TYR A 1 90 ? 2.801 8.231 1.016 1.00 77.44 90 TYR A C 1
ATOM 711 O O . TYR A 1 90 ? 2.286 7.251 0.480 1.00 77.44 90 TYR A O 1
ATOM 719 N N . THR A 1 91 ? 3.314 9.253 0.335 1.00 80.19 91 THR A N 1
ATOM 720 C CA . THR A 1 91 ? 3.306 9.327 -1.129 1.00 80.19 91 THR A CA 1
ATOM 721 C C . THR A 1 91 ? 4.689 9.006 -1.688 1.00 80.19 91 THR A C 1
ATOM 723 O O . THR A 1 91 ? 5.691 9.552 -1.224 1.00 80.19 91 THR A O 1
ATOM 726 N N . TYR A 1 92 ? 4.742 8.144 -2.700 1.00 75.25 92 TYR A N 1
ATOM 727 C CA . TYR A 1 92 ? 5.960 7.725 -3.393 1.00 75.25 92 TYR A CA 1
ATOM 728 C C . TYR A 1 92 ? 5.749 7.768 -4.903 1.00 75.25 92 TYR A C 1
ATOM 730 O O . TYR A 1 92 ? 4.631 7.606 -5.372 1.00 75.25 92 TYR A O 1
ATOM 738 N N . ASN A 1 93 ? 6.817 7.962 -5.674 1.00 80.62 93 ASN A N 1
ATOM 739 C CA . ASN A 1 93 ? 6.731 7.898 -7.134 1.00 80.62 93 ASN A CA 1
ATOM 740 C C . ASN A 1 93 ? 6.601 6.445 -7.610 1.00 80.62 93 ASN A C 1
ATOM 742 O O . ASN A 1 93 ? 7.156 5.542 -6.978 1.00 80.62 93 ASN A O 1
ATOM 746 N N . HIS A 1 94 ? 5.939 6.233 -8.752 1.00 78.00 94 HIS A N 1
ATOM 747 C CA . HIS A 1 94 ? 5.957 4.937 -9.434 1.00 78.00 94 HIS A CA 1
ATOM 748 C C . HIS A 1 94 ? 7.394 4.515 -9.747 1.00 78.00 94 HIS A C 1
ATOM 750 O O . HIS A 1 94 ? 8.184 5.289 -10.294 1.00 78.00 94 HIS A O 1
ATOM 756 N N . VAL A 1 95 ? 7.705 3.255 -9.453 1.00 83.19 95 VAL A N 1
ATOM 757 C CA . VAL A 1 95 ? 8.928 2.586 -9.904 1.00 83.19 95 VAL A CA 1
ATOM 758 C C . VAL A 1 95 ? 8.513 1.480 -10.871 1.00 83.19 95 VAL A C 1
ATOM 760 O O . VAL A 1 95 ? 7.973 0.453 -10.460 1.00 83.19 95 VAL A O 1
ATOM 763 N N . PHE A 1 96 ? 8.715 1.705 -12.169 1.00 84.12 96 PHE A N 1
ATOM 764 C CA . PHE A 1 96 ? 8.252 0.820 -13.248 1.00 84.12 96 PHE A CA 1
ATOM 765 C C . PHE A 1 96 ? 9.246 -0.308 -13.555 1.00 84.12 96 PHE A C 1
ATOM 767 O O . PHE A 1 96 ? 9.631 -0.513 -14.704 1.00 84.12 96 PHE A O 1
ATOM 774 N N . GLU A 1 97 ? 9.688 -1.010 -12.512 1.00 84.12 97 GLU A N 1
ATOM 775 C CA . GLU A 1 97 ? 10.723 -2.048 -12.605 1.00 84.12 97 GLU A CA 1
ATOM 776 C C . GLU A 1 97 ? 10.230 -3.442 -12.192 1.00 84.12 97 GLU A C 1
ATOM 778 O O . GLU A 1 97 ? 11.022 -4.379 -12.107 1.00 84.12 97 GLU A O 1
ATOM 783 N N . TYR A 1 98 ? 8.929 -3.598 -11.926 1.00 81.88 98 TYR A N 1
ATOM 784 C CA . TYR A 1 98 ? 8.362 -4.845 -11.413 1.00 81.88 98 TYR A CA 1
ATOM 785 C C . TYR A 1 98 ? 8.426 -5.977 -12.452 1.00 81.88 98 TYR A C 1
ATOM 787 O O . TYR A 1 98 ? 8.907 -7.071 -12.158 1.00 81.88 98 TYR A O 1
ATOM 795 N N . TYR A 1 99 ? 7.986 -5.705 -13.682 1.00 87.81 99 TYR A N 1
ATOM 796 C CA . TYR A 1 99 ? 8.262 -6.525 -14.864 1.00 87.81 99 TYR A CA 1
ATOM 797 C C . TYR A 1 99 ? 8.147 -5.677 -16.134 1.00 87.81 99 TYR A C 1
ATOM 799 O O . TYR A 1 99 ? 7.685 -4.533 -16.089 1.00 87.81 99 TYR A O 1
ATOM 807 N N . TYR A 1 100 ? 8.571 -6.253 -17.261 1.00 89.69 100 TYR A N 1
ATOM 808 C CA . TYR A 1 100 ? 8.605 -5.576 -18.551 1.00 89.69 100 TYR A CA 1
ATOM 809 C C . TYR A 1 100 ? 7.984 -6.434 -19.651 1.00 89.69 100 TYR A C 1
ATOM 811 O O . TYR A 1 100 ? 8.369 -7.593 -19.810 1.00 89.69 100 TYR A O 1
ATOM 819 N N . ASP A 1 101 ? 7.113 -5.829 -20.457 1.00 86.44 101 ASP A N 1
ATOM 820 C CA . ASP A 1 101 ? 6.536 -6.435 -21.657 1.00 86.44 101 ASP A CA 1
ATOM 821 C C . ASP A 1 101 ? 7.082 -5.742 -22.909 1.00 86.44 101 ASP A C 1
ATOM 823 O O . ASP A 1 101 ? 6.928 -4.531 -23.089 1.00 86.44 101 ASP A O 1
ATOM 827 N N . GLY A 1 102 ? 7.735 -6.498 -23.796 1.00 82.81 102 GLY A N 1
ATOM 828 C CA . GLY A 1 102 ? 8.196 -5.966 -25.082 1.00 82.81 102 GLY A CA 1
ATOM 829 C C . GLY A 1 102 ? 7.016 -5.539 -25.962 1.00 82.81 102 GLY A C 1
ATOM 830 O O . GLY A 1 102 ? 6.073 -6.311 -26.126 1.00 82.81 102 GLY A O 1
ATOM 831 N N . ILE A 1 103 ? 7.070 -4.331 -26.536 1.00 84.31 103 ILE A N 1
ATOM 832 C CA . ILE A 1 103 ? 5.997 -3.797 -27.395 1.00 84.31 103 ILE A CA 1
ATOM 833 C C . ILE A 1 103 ? 6.417 -3.817 -28.862 1.00 84.31 103 ILE A C 1
ATOM 835 O O . ILE A 1 103 ? 5.789 -4.464 -29.697 1.00 84.31 103 ILE A O 1
ATOM 839 N N . ASP A 1 104 ? 7.444 -3.035 -29.178 1.00 86.31 104 ASP A N 1
ATOM 840 C CA . ASP A 1 104 ? 7.827 -2.670 -30.536 1.00 86.31 104 ASP A CA 1
ATOM 841 C C . ASP A 1 104 ? 9.331 -2.407 -30.605 1.00 86.31 104 ASP A C 1
ATOM 843 O O . ASP A 1 104 ? 10.058 -2.640 -29.646 1.00 86.31 104 ASP A O 1
ATOM 847 N N . SER A 1 105 ? 9.822 -1.934 -31.747 1.00 87.31 105 SER A N 1
ATOM 848 C CA . SER A 1 105 ? 11.249 -1.685 -31.939 1.00 87.31 105 SER A CA 1
ATOM 849 C C . SER A 1 105 ? 11.811 -0.528 -31.109 1.00 87.31 105 SER A C 1
ATOM 851 O O . SER A 1 105 ? 13.022 -0.465 -30.889 1.00 87.31 105 SER A O 1
ATOM 853 N N . GLU A 1 106 ? 10.964 0.393 -30.654 1.00 88.12 106 GLU A N 1
ATOM 854 C CA . GLU A 1 106 ? 11.370 1.626 -29.976 1.00 88.12 106 GLU A CA 1
ATOM 855 C C . GLU A 1 106 ? 11.290 1.508 -28.446 1.00 88.12 106 G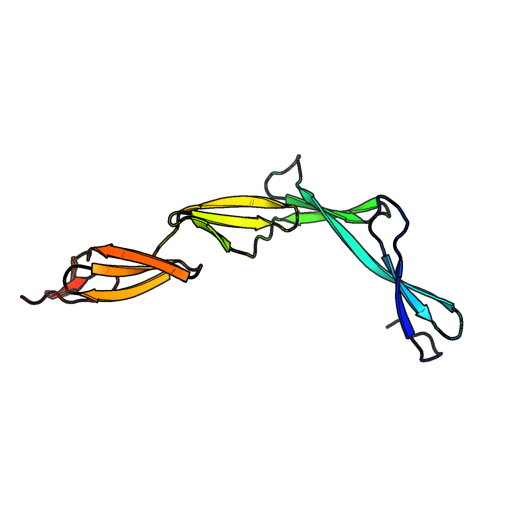LU A C 1
ATOM 857 O O . GLU A 1 106 ? 11.997 2.223 -27.729 1.00 88.12 106 GLU A O 1
ATOM 862 N N . SER A 1 107 ? 10.431 0.628 -27.927 1.00 92.00 107 SER A N 1
ATOM 863 C CA . SER A 1 107 ? 10.024 0.660 -26.521 1.00 92.00 107 SER A CA 1
ATOM 864 C C . SER A 1 107 ? 9.437 -0.649 -25.976 1.00 92.00 107 SER A C 1
ATOM 866 O O . SER A 1 107 ? 8.973 -1.521 -26.714 1.00 92.00 107 SER A O 1
ATOM 868 N N . HIS A 1 108 ? 9.377 -0.724 -24.646 1.00 92.00 108 HIS A N 1
ATOM 869 C CA . HIS A 1 108 ? 8.613 -1.712 -23.882 1.00 92.00 108 HIS A CA 1
ATOM 870 C C . HIS A 1 108 ? 7.668 -1.027 -22.884 1.00 92.00 108 HIS A C 1
ATOM 872 O O . HIS A 1 108 ? 7.751 0.183 -22.657 1.00 92.00 108 HIS A O 1
ATOM 878 N N . VAL A 1 109 ? 6.771 -1.797 -22.271 1.00 92.31 109 VAL A N 1
ATOM 879 C CA . VAL A 1 109 ? 6.006 -1.352 -21.103 1.00 92.31 109 VAL A CA 1
ATOM 880 C C . VAL A 1 109 ? 6.770 -1.760 -19.850 1.00 92.31 109 VAL A C 1
ATOM 882 O O . VAL A 1 109 ? 7.108 -2.930 -19.700 1.00 92.31 109 VAL A O 1
ATOM 885 N N . GLY A 1 110 ? 7.051 -0.807 -18.965 1.00 90.38 110 GLY A N 1
ATOM 886 C CA . GLY A 1 110 ? 7.457 -1.087 -17.591 1.00 90.38 110 GLY A CA 1
ATOM 887 C C . GLY A 1 110 ? 6.241 -1.064 -16.677 1.00 90.38 110 GLY A C 1
ATOM 888 O O . GLY A 1 110 ? 5.387 -0.179 -16.791 1.00 90.38 110 GLY A O 1
ATOM 889 N N . HIS A 1 111 ? 6.164 -2.030 -15.770 1.00 88.31 111 HIS A N 1
ATOM 890 C CA . HIS A 1 111 ? 5.062 -2.159 -14.826 1.00 88.31 111 HIS A CA 1
ATOM 891 C C . HIS A 1 111 ? 5.512 -1.824 -13.413 1.00 88.31 111 HIS A C 1
ATOM 893 O O . HIS A 1 111 ? 6.621 -2.159 -12.996 1.00 88.31 111 HIS A O 1
ATOM 899 N N . CYS A 1 112 ? 4.629 -1.167 -12.671 1.00 84.38 112 CYS A N 1
ATOM 900 C CA . CYS A 1 112 ? 4.779 -0.972 -11.242 1.00 84.38 112 CYS A CA 1
ATOM 901 C C . CYS A 1 112 ? 4.052 -2.089 -10.478 1.00 84.38 112 CYS A C 1
ATOM 903 O O . CYS A 1 112 ? 3.106 -2.690 -10.990 1.00 84.38 112 CYS A O 1
ATOM 905 N N . GLU A 1 113 ? 4.461 -2.362 -9.239 1.00 80.69 113 GLU A N 1
ATOM 906 C CA . GLU A 1 113 ? 3.865 -3.419 -8.405 1.00 80.69 113 GLU A CA 1
ATOM 907 C C . GLU A 1 113 ? 2.371 -3.200 -8.107 1.00 80.69 113 GLU A C 1
ATOM 909 O O . GLU A 1 113 ? 1.640 -4.156 -7.858 1.00 80.69 113 GLU A O 1
ATOM 914 N N . CYS A 1 114 ? 1.890 -1.956 -8.198 1.00 75.50 114 CYS A N 1
ATOM 915 C CA . CYS A 1 114 ? 0.474 -1.622 -8.041 1.00 75.50 114 CYS A CA 1
ATOM 916 C C . CYS A 1 114 ? -0.390 -1.989 -9.264 1.00 75.50 114 CYS A C 1
ATOM 918 O O . CYS A 1 114 ? -1.613 -1.877 -9.203 1.00 75.50 114 CYS A O 1
ATOM 920 N N . GLY A 1 115 ? 0.230 -2.362 -10.392 1.00 79.56 115 GLY A N 1
ATOM 921 C CA . GLY A 1 115 ? -0.441 -2.623 -11.667 1.00 79.56 115 G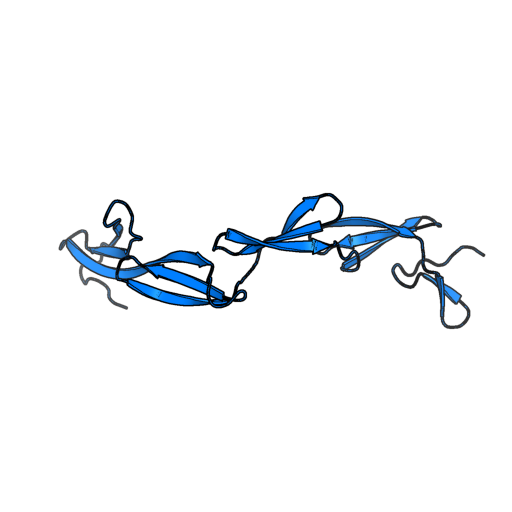LY A CA 1
ATOM 922 C C . GLY A 1 115 ? -0.449 -1.460 -12.668 1.00 79.56 115 GLY A C 1
ATOM 923 O O . GLY A 1 115 ? -0.879 -1.662 -13.803 1.00 79.56 115 GLY A O 1
ATOM 924 N N . ALA A 1 116 ? 0.047 -0.273 -12.308 1.00 81.88 116 ALA A N 1
ATOM 925 C CA . ALA A 1 116 ? 0.259 0.823 -13.254 1.00 81.88 116 ALA A CA 1
ATOM 926 C C . ALA A 1 116 ? 1.346 0.473 -14.282 1.00 81.88 116 ALA A C 1
ATOM 928 O O . ALA A 1 116 ? 2.236 -0.343 -14.029 1.00 81.88 116 ALA A O 1
ATOM 929 N N . SER A 1 117 ? 1.287 1.115 -15.446 1.00 87.06 117 SER A N 1
ATOM 930 C CA . SER A 1 117 ? 2.162 0.809 -16.575 1.00 87.06 117 SER A CA 1
ATOM 931 C C . SER A 1 117 ? 2.578 2.063 -17.331 1.00 87.06 117 SER A C 1
ATOM 933 O O . SER A 1 117 ? 1.747 2.940 -17.563 1.00 87.06 117 SER A O 1
ATOM 935 N N . MET A 1 118 ? 3.827 2.112 -17.789 1.00 87.50 118 MET A N 1
ATOM 936 C CA . MET A 1 118 ? 4.362 3.224 -18.575 1.00 87.50 118 MET A CA 1
ATOM 937 C C . MET A 1 118 ? 5.188 2.716 -19.759 1.00 87.50 118 MET A C 1
ATOM 939 O O . MET A 1 118 ? 5.885 1.710 -19.656 1.00 87.50 118 MET A O 1
ATOM 943 N N . ARG A 1 119 ? 5.134 3.429 -20.892 1.00 90.94 119 ARG A N 1
ATOM 944 C CA . ARG A 1 119 ? 5.990 3.156 -22.057 1.00 90.94 119 ARG A CA 1
ATOM 945 C C . ARG A 1 119 ? 7.396 3.694 -21.796 1.00 90.94 119 ARG A C 1
ATOM 947 O O . ARG A 1 119 ? 7.565 4.887 -21.555 1.00 90.94 119 ARG A O 1
ATOM 954 N N . ILE A 1 120 ? 8.394 2.824 -21.882 1.00 90.06 120 ILE A N 1
ATOM 955 C CA . ILE A 1 120 ? 9.802 3.123 -21.616 1.00 90.06 120 ILE A CA 1
ATOM 956 C C . ILE A 1 120 ? 10.612 2.790 -22.869 1.00 90.06 120 ILE A C 1
ATOM 958 O O . ILE A 1 120 ? 10.438 1.738 -23.486 1.00 90.06 120 ILE A O 1
ATOM 962 N N . ALA A 1 121 ? 11.491 3.708 -23.269 1.00 92.50 121 ALA A N 1
ATOM 963 C CA . ALA A 1 121 ? 12.365 3.501 -24.417 1.00 92.50 121 ALA A CA 1
ATOM 964 C C . ALA A 1 121 ? 13.361 2.362 -24.157 1.00 92.50 121 ALA A C 1
ATOM 966 O O . ALA A 1 121 ? 13.839 2.164 -23.037 1.00 92.50 121 ALA A O 1
ATOM 967 N N . HIS A 1 122 ? 13.724 1.637 -25.210 1.00 89.12 122 HIS A N 1
ATOM 968 C CA . HIS A 1 122 ? 14.738 0.601 -25.094 1.00 89.12 122 HIS A CA 1
ATOM 969 C C . HIS A 1 122 ? 16.100 1.158 -24.663 1.00 89.12 122 HIS A C 1
ATOM 971 O O . HIS A 1 122 ? 16.695 1.997 -25.336 1.00 89.12 122 HIS A O 1
ATOM 977 N N . VAL A 1 123 ? 16.640 0.614 -23.571 1.00 91.94 123 VAL A N 1
ATOM 978 C CA . VAL A 1 123 ? 18.045 0.799 -23.186 1.00 91.94 123 VAL A CA 1
ATOM 979 C C . VAL A 1 123 ? 18.843 -0.372 -23.745 1.00 91.94 123 VAL A C 1
ATOM 981 O O . VAL A 1 123 ? 18.764 -1.481 -23.216 1.00 91.94 123 VAL A O 1
ATOM 984 N N . ILE A 1 124 ? 19.549 -0.139 -24.853 1.00 92.56 124 ILE A N 1
ATOM 985 C CA . ILE A 1 124 ? 20.301 -1.165 -25.585 1.00 92.56 124 ILE A CA 1
ATOM 986 C C . ILE A 1 124 ? 21.751 -1.219 -25.094 1.00 92.56 124 ILE A C 1
ATOM 988 O O . ILE A 1 124 ? 22.423 -0.192 -25.005 1.00 92.56 124 ILE A O 1
ATOM 992 N N . LEU A 1 125 ? 22.236 -2.426 -24.813 1.00 93.25 125 LEU A N 1
ATOM 993 C CA . LEU A 1 125 ? 23.606 -2.724 -24.398 1.00 93.25 125 LEU A CA 1
ATOM 994 C C . LEU A 1 125 ? 24.159 -3.890 -25.226 1.00 93.25 125 LEU A C 1
ATOM 996 O O . LEU A 1 125 ? 23.394 -4.686 -25.764 1.00 93.25 125 LEU A O 1
ATOM 1000 N N . GLU A 1 126 ? 25.483 -4.007 -25.314 1.00 93.25 126 GLU A N 1
ATOM 1001 C CA . GLU A 1 126 ? 26.132 -5.152 -25.961 1.00 93.25 126 GLU A CA 1
ATOM 1002 C C . GLU A 1 126 ? 26.409 -6.264 -24.934 1.00 93.25 126 GLU A C 1
ATOM 1004 O O . GLU A 1 126 ? 27.128 -6.053 -23.957 1.00 93.25 126 GLU A O 1
ATOM 1009 N N . GLU A 1 127 ? 25.867 -7.462 -25.165 1.00 90.19 127 GLU A N 1
ATOM 1010 C CA . GLU A 1 127 ? 26.134 -8.673 -24.384 1.00 90.19 127 GLU A CA 1
ATOM 1011 C C . GLU A 1 127 ? 26.669 -9.763 -25.326 1.00 90.19 127 GLU A C 1
ATOM 1013 O O . GLU A 1 127 ? 25.967 -10.226 -26.223 1.00 90.19 127 GLU A O 1
ATOM 1018 N N . ASN A 1 128 ? 27.932 -10.172 -25.148 1.00 89.38 128 ASN A N 1
ATOM 1019 C CA . ASN A 1 128 ? 28.597 -11.187 -25.983 1.00 89.38 128 ASN A CA 1
ATOM 1020 C C . ASN A 1 128 ? 28.537 -10.905 -27.503 1.00 89.38 128 ASN A C 1
ATOM 1022 O O . ASN A 1 128 ? 28.371 -11.828 -28.302 1.00 89.38 128 ASN A O 1
ATOM 1026 N N . GLY A 1 129 ? 28.668 -9.638 -27.911 1.00 89.88 129 GLY A N 1
ATOM 1027 C CA . GLY A 1 129 ? 28.605 -9.224 -29.318 1.00 89.88 129 GLY A CA 1
ATOM 1028 C C . GLY A 1 129 ? 27.187 -9.118 -29.893 1.00 89.88 129 GLY A C 1
ATOM 1029 O O . GLY A 1 129 ? 27.034 -8.962 -31.103 1.00 89.88 129 GLY A O 1
ATOM 1030 N N . VAL A 1 130 ? 26.149 -9.206 -29.053 1.00 89.19 130 VAL A N 1
ATOM 1031 C CA . VAL A 1 130 ? 24.744 -9.021 -29.438 1.00 89.19 130 VAL A CA 1
ATOM 1032 C C . VAL A 1 130 ? 24.191 -7.771 -28.759 1.00 89.19 130 VAL A C 1
ATOM 1034 O O . VAL A 1 130 ? 24.297 -7.626 -27.543 1.00 89.19 130 VAL A O 1
ATOM 1037 N N . MET A 1 131 ? 23.573 -6.880 -29.538 1.00 92.50 131 MET A N 1
ATOM 1038 C CA . MET A 1 131 ? 22.854 -5.721 -29.003 1.00 92.50 131 MET A CA 1
ATOM 1039 C C . MET A 1 131 ? 21.505 -6.173 -28.448 1.00 92.50 131 MET A C 1
ATOM 1041 O O . MET A 1 131 ? 20.671 -6.695 -29.185 1.00 92.50 131 MET A O 1
ATOM 1045 N N . ILE A 1 132 ? 21.287 -5.977 -27.153 1.00 92.62 132 ILE A N 1
ATOM 1046 C CA . ILE A 1 132 ? 20.094 -6.435 -26.445 1.00 92.62 132 ILE A CA 1
ATOM 1047 C C . ILE A 1 132 ? 19.573 -5.347 -25.508 1.00 92.62 132 ILE A C 1
ATOM 1049 O O . ILE A 1 132 ? 20.338 -4.599 -24.898 1.00 92.62 132 ILE A O 1
ATOM 1053 N N . CYS A 1 133 ? 18.253 -5.238 -25.381 1.00 91.56 133 CYS A N 1
ATOM 1054 C CA . CYS A 1 133 ? 17.648 -4.384 -24.373 1.00 91.56 133 CYS A CA 1
ATOM 1055 C C . CYS A 1 133 ? 17.893 -4.957 -22.972 1.00 91.56 133 CYS A C 1
ATOM 1057 O O . CYS A 1 133 ? 17.596 -6.128 -22.717 1.00 91.56 133 CYS A O 1
ATOM 1059 N N . LEU A 1 134 ? 18.366 -4.108 -22.055 1.00 90.50 134 LEU A N 1
ATOM 1060 C CA . LEU A 1 134 ? 18.647 -4.460 -20.660 1.00 90.50 134 LEU A CA 1
ATOM 1061 C C . LEU A 1 134 ? 17.434 -5.074 -19.940 1.00 90.50 134 LEU A C 1
ATOM 1063 O O . LEU A 1 134 ? 17.604 -5.965 -19.113 1.00 90.50 134 LEU A O 1
ATOM 1067 N N . PHE A 1 135 ? 16.226 -4.606 -20.258 1.00 89.25 135 PHE A N 1
ATOM 1068 C CA . PHE A 1 135 ? 15.026 -4.894 -19.471 1.00 89.25 135 PHE A CA 1
ATOM 1069 C C . PHE A 1 135 ? 14.147 -5.990 -20.084 1.00 89.25 135 PHE A C 1
ATOM 1071 O O . PHE A 1 135 ? 13.872 -6.997 -19.441 1.00 89.25 135 PHE A O 1
ATOM 1078 N N . CYS A 1 136 ? 13.741 -5.836 -21.348 1.00 89.19 136 CYS A N 1
ATOM 1079 C CA . CYS A 1 136 ? 12.807 -6.755 -22.013 1.00 89.19 136 CYS A CA 1
ATOM 1080 C C . CYS A 1 136 ? 13.488 -7.790 -22.925 1.00 89.19 136 CYS A C 1
ATOM 1082 O O . CYS A 1 136 ? 12.806 -8.569 -23.586 1.00 89.19 136 CYS A O 1
ATOM 1084 N N . ARG A 1 137 ? 14.829 -7.791 -23.001 1.00 89.94 137 ARG A N 1
ATOM 1085 C CA . ARG A 1 137 ? 15.635 -8.698 -23.847 1.00 89.94 137 ARG A CA 1
ATOM 1086 C C . ARG A 1 137 ? 15.354 -8.595 -25.357 1.00 89.94 137 ARG A C 1
ATOM 1088 O O . ARG A 1 137 ? 15.802 -9.450 -26.116 1.00 89.94 137 ARG A O 1
ATOM 1095 N N . TYR A 1 138 ? 14.662 -7.544 -25.800 1.00 90.12 138 TYR A N 1
ATOM 1096 C CA . TYR A 1 138 ? 14.485 -7.224 -27.217 1.00 90.12 138 TYR A CA 1
ATOM 1097 C C . TYR A 1 138 ? 15.838 -7.079 -27.930 1.00 90.12 138 TYR A C 1
ATOM 1099 O O . TYR A 1 138 ? 16.758 -6.462 -27.390 1.00 90.12 138 TYR A O 1
ATOM 1107 N N . ILE A 1 139 ? 15.946 -7.616 -29.145 1.00 90.81 139 ILE A N 1
ATOM 1108 C CA . ILE A 1 139 ? 17.129 -7.511 -30.006 1.00 90.81 139 ILE A CA 1
ATOM 1109 C C . ILE A 1 139 ? 16.742 -6.618 -31.192 1.00 90.81 139 ILE A C 1
ATOM 1111 O O . ILE A 1 139 ? 15.878 -7.025 -31.970 1.00 90.81 139 ILE A O 1
ATOM 1115 N N . PRO A 1 140 ? 17.336 -5.418 -31.342 1.00 85.81 140 PRO A N 1
ATOM 1116 C CA . PRO A 1 140 ? 17.087 -4.568 -32.498 1.00 85.81 140 PRO A CA 1
ATOM 1117 C C . PRO A 1 140 ? 17.465 -5.287 -33.791 1.00 85.81 140 PRO A C 1
ATOM 1119 O O . PRO A 1 140 ? 18.547 -5.871 -33.879 1.00 85.81 140 PRO A O 1
ATOM 1122 N N . GLU A 1 141 ? 16.584 -5.239 -34.789 1.00 76.50 141 GLU A N 1
ATOM 1123 C CA . GLU A 1 141 ? 16.932 -5.682 -36.140 1.00 76.50 141 GLU A CA 1
ATOM 1124 C C . GLU A 1 141 ? 18.117 -4.841 -36.66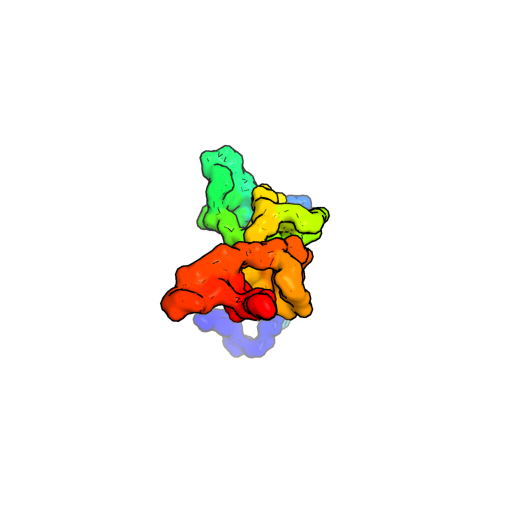0 1.00 76.50 141 GLU A C 1
ATOM 1126 O O . GLU A 1 141 ? 18.139 -3.620 -36.475 1.00 76.50 141 GLU A O 1
ATOM 1131 N N . GLN A 1 142 ? 19.129 -5.513 -37.227 1.00 59.78 142 GLN A N 1
ATOM 1132 C CA . GLN A 1 142 ? 20.348 -4.892 -37.771 1.00 59.78 142 GLN A CA 1
ATOM 1133 C C . GLN A 1 142 ? 20.125 -4.298 -39.162 1.00 59.78 142 GLN A C 1
ATOM 1135 O O . GLN A 1 142 ? 19.444 -4.958 -39.980 1.00 59.78 142 GLN A O 1
#

Foldseek 3Di:
DDDDPQPAKDWDWDDPDDPFFTFTWIADPPPRDIDTDGGGWAWAQDPVDNQWIWTAGRVGDIDIDGFDFDDWDCPDLFWTWTAGSNGDIDIDTFDQQPAWADDDLFWIWGAGPNGRIDTDGFDWDDDPNFTAGPGHRDGHDD

pLDDT: mean 74.48, std 14.32, range [34.69, 93.25]

Secondary structure (DSSP, 8-state):
----TT--EEEEEE--STT---EEEEEETTT--EEEEEE--EEEE-SS-TTEEEEE-TTS-EEEEE--EEEEEE-SSSEEEEEETTS-EEEEE----SEEEE-SSSEEEEE-TTS-EEEEE--EEEETTEEEETTT------

Sequence (142 aa):
MLQCFCGDEKSENHDIGFVATGHVVVKCSKCQASVYVDHVYYYINSEDDPNEHYAECACGQRITERHECNEYVIDDDHTHQIVCKCGKSYTYNHVFEYYYDGIDSESHVGHCECGASMRIAHVILEENGVMICLFCRYIPEQ